Protein AF-A0A7Y8F8A6-F1 (afdb_monomer)

Secondary structure (DSSP, 8-state):
---------------S-THHHHHHHHHHHHHHHHHHSEEEHHHHHHHHHHHHSSHHHHHHHHHHHHTSTTEEEEE-SSSEEEEE---

Sequence (87 aa):
LGAQLQAAPVPAAATATPVKQTDGLLQNAQDLLRRAGQLSGLELLDQLEGLAGDAASGKRLLVRLRHSSNVKVASGADTPLYSWVGD

Structure (mmCIF, N/CA/C/O backbone):
data_AF-A0A7Y8F8A6-F1
#
_entry.id   AF-A0A7Y8F8A6-F1
#
loop_
_atom_site.group_PDB
_atom_site.id
_atom_site.type_symbol
_atom_site.label_atom_id
_atom_site.label_alt_id
_atom_site.label_comp_id
_atom_site.label_asym_id
_atom_site.label_entity_id
_atom_site.label_seq_id
_atom_site.pdbx_PDB_ins_code
_atom_site.Cartn_x
_atom_site.Cartn_y
_at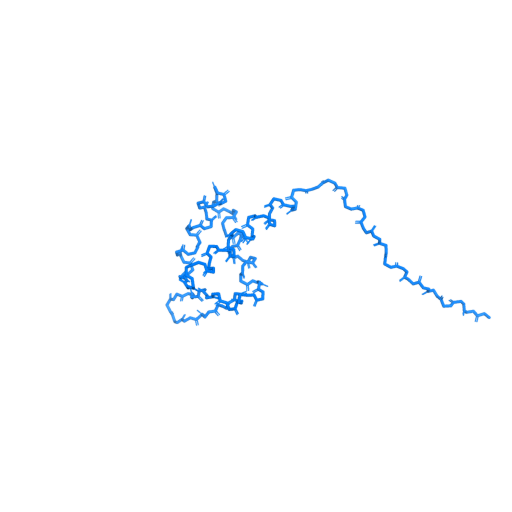om_site.Cartn_z
_atom_site.occupancy
_atom_site.B_iso_or_equiv
_atom_site.auth_seq_id
_atom_site.auth_comp_id
_atom_site.auth_asym_id
_atom_site.auth_atom_id
_atom_site.pdbx_PDB_model_num
ATOM 1 N N . LEU A 1 1 ? -33.579 -28.569 35.550 1.00 49.72 1 LEU A N 1
ATOM 2 C CA . LEU A 1 1 ? -32.243 -27.989 35.817 1.00 49.72 1 LEU A CA 1
ATOM 3 C C . LEU A 1 1 ? -31.500 -27.903 34.493 1.00 49.72 1 LEU A C 1
ATOM 5 O O . LEU A 1 1 ? -31.353 -28.937 33.859 1.00 49.72 1 LEU A O 1
ATOM 9 N N . GLY A 1 2 ? -31.093 -26.700 34.081 1.00 55.88 2 GLY A N 1
ATOM 10 C CA . GLY A 1 2 ? -30.225 -26.475 32.917 1.00 55.88 2 GLY A CA 1
ATOM 11 C C . GLY A 1 2 ? -30.788 -25.448 31.939 1.00 55.88 2 GLY A C 1
ATOM 12 O O . GLY A 1 2 ? -31.293 -25.820 30.893 1.00 55.88 2 GLY A O 1
ATOM 13 N N . ALA A 1 3 ? -30.741 -24.167 32.305 1.00 55.03 3 ALA A N 1
ATOM 14 C CA . ALA A 1 3 ? -31.071 -23.064 31.412 1.00 55.03 3 ALA A CA 1
ATOM 15 C C . ALA A 1 3 ? -29.976 -22.912 30.341 1.00 55.03 3 ALA A C 1
ATOM 17 O O . ALA A 1 3 ? -28.808 -22.710 30.673 1.00 55.03 3 ALA A O 1
ATOM 18 N N . GLN A 1 4 ? -30.353 -22.994 29.067 1.00 59.94 4 GLN A N 1
ATOM 19 C CA . GLN A 1 4 ? -29.504 -22.605 27.942 1.00 59.94 4 GLN A CA 1
ATOM 20 C C . GLN A 1 4 ? -29.198 -21.099 28.002 1.00 59.94 4 GLN A C 1
ATOM 22 O O . GLN A 1 4 ? -30.062 -20.261 27.747 1.00 59.94 4 GLN A O 1
ATOM 27 N N . LEU A 1 5 ? -27.952 -20.766 28.349 1.00 60.41 5 LEU A N 1
ATOM 28 C CA . LEU A 1 5 ? -27.407 -19.414 28.280 1.00 60.41 5 LEU A CA 1
ATOM 29 C C . LEU A 1 5 ? -27.289 -18.975 26.815 1.00 60.41 5 LEU A C 1
ATOM 31 O O . LEU A 1 5 ? -26.384 -19.387 26.091 1.00 60.41 5 LEU A O 1
ATOM 35 N N . GLN A 1 6 ? -28.203 -18.104 26.394 1.00 53.78 6 GLN A N 1
ATOM 36 C CA . GLN A 1 6 ? -28.044 -17.266 25.211 1.00 53.78 6 GLN A CA 1
ATOM 37 C C . GLN A 1 6 ? -26.925 -16.255 25.477 1.00 53.78 6 GLN A C 1
ATOM 39 O O . GLN A 1 6 ? -27.116 -15.261 26.175 1.00 53.78 6 GLN A O 1
ATOM 44 N N . ALA A 1 7 ? -25.741 -16.510 24.922 1.00 47.06 7 ALA A N 1
ATOM 45 C CA . ALA A 1 7 ? -24.690 -15.508 24.838 1.00 47.06 7 ALA A CA 1
ATOM 46 C C . ALA A 1 7 ? -25.065 -14.508 23.734 1.00 47.06 7 ALA A C 1
ATOM 48 O O . ALA A 1 7 ? -24.800 -14.725 22.552 1.00 47.06 7 ALA A O 1
ATOM 49 N N . ALA A 1 8 ? -25.741 -13.429 24.125 1.00 47.62 8 ALA A N 1
ATOM 50 C CA . ALA A 1 8 ? -25.907 -12.258 23.281 1.00 47.62 8 ALA A CA 1
ATOM 51 C C . ALA A 1 8 ? -24.517 -11.675 22.961 1.00 47.62 8 ALA A C 1
ATOM 53 O O . ALA A 1 8 ? -23.720 -11.488 23.887 1.00 47.62 8 ALA A O 1
ATOM 54 N N . PRO A 1 9 ? -24.193 -11.370 21.693 1.00 46.88 9 PRO A N 1
A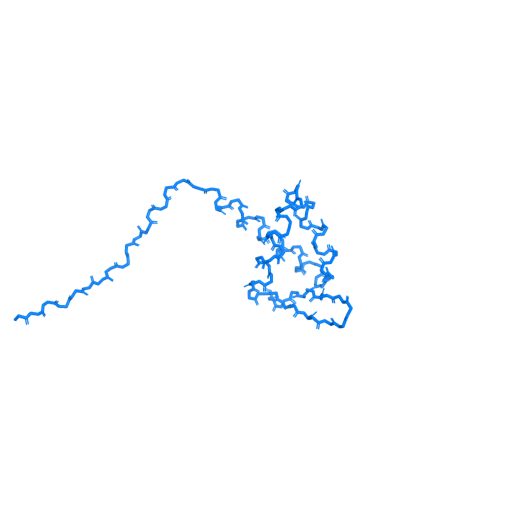TOM 55 C CA . PRO A 1 9 ? -22.995 -10.610 21.390 1.00 46.88 9 PRO A CA 1
ATOM 56 C C . PRO A 1 9 ? -23.175 -9.210 21.978 1.00 46.88 9 PRO A C 1
ATOM 58 O O . PRO A 1 9 ? -23.991 -8.413 21.517 1.00 46.88 9 PRO A O 1
ATOM 61 N N . VAL A 1 10 ? -22.435 -8.943 23.049 1.00 47.22 10 VAL A N 1
ATOM 62 C CA . VAL A 1 10 ? -22.283 -7.609 23.620 1.00 47.22 10 VAL A CA 1
ATOM 63 C C . VAL A 1 10 ? -21.827 -6.655 22.509 1.00 47.22 10 VAL A C 1
ATOM 65 O O . VAL A 1 10 ? -20.799 -6.913 21.877 1.00 47.22 10 VAL A O 1
ATOM 68 N N . PRO A 1 11 ? -22.549 -5.555 22.229 1.00 46.72 11 PRO A N 1
ATOM 69 C CA . PRO A 1 11 ? -21.998 -4.503 21.401 1.00 46.72 11 PRO A CA 1
ATOM 70 C C . PRO A 1 11 ? -20.859 -3.893 22.209 1.00 46.72 11 PRO A C 1
ATOM 72 O O . PRO A 1 11 ? -21.086 -3.218 23.214 1.00 46.72 11 PRO A O 1
ATOM 75 N N . ALA A 1 12 ? -19.626 -4.200 21.812 1.00 50.88 12 ALA A N 1
ATOM 76 C CA . ALA A 1 12 ? -18.445 -3.569 22.363 1.00 50.88 12 ALA A CA 1
ATOM 77 C C . ALA A 1 12 ? -18.556 -2.064 22.096 1.00 50.88 12 ALA A C 1
ATOM 79 O O . ALA A 1 12 ? -18.303 -1.581 20.992 1.00 50.88 12 ALA A O 1
ATOM 80 N N . ALA A 1 13 ? -18.986 -1.330 23.119 1.00 52.16 13 ALA A N 1
ATOM 81 C CA . ALA A 1 13 ? -18.902 0.112 23.179 1.00 52.16 13 ALA A CA 1
ATOM 82 C C . ALA A 1 13 ? -17.415 0.485 23.172 1.00 52.16 13 ALA A C 1
ATOM 84 O O . ALA A 1 13 ? -16.751 0.493 24.206 1.00 52.16 13 ALA A O 1
ATOM 85 N N . ALA A 1 14 ? -16.873 0.739 21.982 1.00 49.62 14 ALA A N 1
ATOM 86 C CA . ALA A 1 14 ? -15.522 1.244 21.824 1.00 49.62 14 ALA A CA 1
ATOM 87 C C . ALA A 1 14 ? -15.527 2.754 22.088 1.00 49.62 14 ALA A C 1
ATOM 89 O O . ALA A 1 14 ? -15.882 3.576 21.243 1.00 49.62 14 ALA A O 1
ATOM 90 N N . THR A 1 15 ? -15.136 3.099 23.307 1.00 43.81 15 THR A N 1
ATOM 91 C CA . THR A 1 15 ? -14.650 4.413 23.716 1.00 43.81 15 THR A CA 1
ATOM 92 C C . THR A 1 15 ? -13.623 4.957 22.708 1.00 43.81 15 THR A C 1
ATOM 94 O O . THR A 1 15 ? -12.645 4.279 22.402 1.00 43.81 15 THR A O 1
ATOM 97 N N . ALA A 1 16 ? -13.885 6.163 22.188 1.00 59.41 16 ALA A N 1
ATOM 98 C CA . ALA A 1 16 ? -13.008 7.093 21.457 1.00 59.41 16 ALA A CA 1
ATOM 99 C C . ALA A 1 16 ? -11.621 6.575 21.001 1.00 59.41 16 ALA A C 1
ATOM 101 O O . ALA A 1 16 ? -10.692 6.543 21.800 1.00 59.41 16 ALA A O 1
ATOM 102 N N . THR A 1 17 ? -11.427 6.254 19.712 1.00 41.16 17 THR A N 1
ATOM 103 C CA . THR A 1 17 ? -10.090 5.912 19.170 1.00 41.16 17 THR A CA 1
ATOM 104 C C . THR A 1 17 ? -9.933 6.251 17.670 1.00 41.16 17 THR A C 1
ATOM 106 O O . THR A 1 17 ? -10.899 6.145 16.913 1.00 41.16 17 THR A O 1
ATOM 109 N N . PRO A 1 18 ? -8.725 6.628 17.192 1.00 51.69 18 PRO A N 1
ATOM 110 C CA . PRO A 1 18 ? -8.440 7.076 15.814 1.00 51.69 18 PRO A CA 1
ATOM 111 C C . PRO A 1 18 ? -8.514 5.972 14.737 1.00 51.69 18 PRO A C 1
ATOM 113 O O . PRO A 1 18 ? -8.012 6.142 13.626 1.00 51.69 18 PRO A O 1
ATOM 116 N N . VAL A 1 19 ? -9.188 4.856 15.025 1.00 52.84 19 VAL A N 1
ATOM 117 C CA . VAL A 1 19 ? -9.393 3.712 14.118 1.00 52.84 19 VAL A CA 1
ATOM 118 C C . VAL A 1 19 ? -9.966 4.170 12.773 1.00 52.84 19 VAL A C 1
ATOM 120 O O . VAL A 1 19 ? -9.462 3.797 11.717 1.00 52.84 19 VAL A O 1
ATOM 123 N N . LYS A 1 20 ? -10.919 5.110 12.802 1.00 58.19 20 LYS A N 1
ATOM 124 C CA . LYS A 1 20 ? -11.564 5.642 11.594 1.00 58.19 20 LYS A CA 1
ATOM 125 C C . LYS A 1 20 ? -10.598 6.373 10.650 1.00 58.19 20 LYS A C 1
ATOM 127 O O . LYS A 1 20 ? -10.798 6.340 9.440 1.00 58.19 20 LYS A O 1
ATOM 132 N N . GLN A 1 21 ? -9.542 7.002 11.176 1.00 64.00 21 GLN A N 1
ATOM 133 C CA . GLN A 1 21 ? -8.524 7.656 10.348 1.00 64.00 21 GLN A CA 1
ATOM 134 C C . GLN A 1 21 ? -7.653 6.614 9.644 1.00 64.00 21 GLN A C 1
ATOM 136 O O . GLN A 1 21 ? -7.364 6.745 8.457 1.00 64.00 21 GLN A O 1
ATOM 141 N N . THR A 1 22 ? -7.274 5.547 10.351 1.00 69.19 22 THR A N 1
ATOM 142 C CA . THR A 1 22 ? -6.476 4.463 9.768 1.00 69.19 22 THR A CA 1
ATOM 143 C C . THR A 1 22 ? -7.270 3.678 8.721 1.00 69.19 22 THR A C 1
ATOM 145 O O . THR A 1 22 ? -6.694 3.230 7.731 1.00 69.19 22 THR A O 1
ATOM 148 N N . ASP A 1 23 ? -8.583 3.521 8.902 1.00 76.81 23 ASP A N 1
ATOM 149 C CA . ASP A 1 23 ? -9.458 2.930 7.883 1.00 76.81 23 ASP A CA 1
AT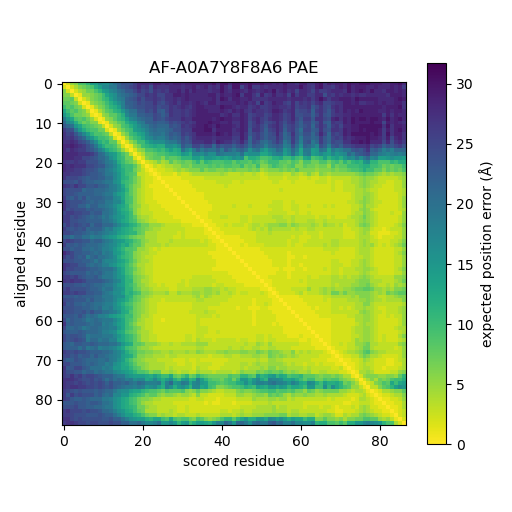OM 150 C C . ASP A 1 23 ? -9.650 3.849 6.672 1.00 76.81 23 ASP A C 1
ATOM 152 O O . ASP A 1 23 ? -9.597 3.369 5.543 1.00 76.81 23 ASP A O 1
ATOM 156 N N . GLY A 1 24 ? -9.758 5.168 6.871 1.00 86.94 24 GLY A N 1
ATOM 157 C CA . GLY A 1 24 ? -9.775 6.136 5.769 1.00 86.94 24 GLY A CA 1
ATOM 158 C C . GLY A 1 24 ? -8.497 6.097 4.921 1.00 86.94 24 GLY A C 1
ATOM 159 O O . GLY A 1 24 ? -8.572 6.060 3.693 1.00 86.94 24 GLY A O 1
ATOM 160 N N . LEU A 1 25 ? -7.326 6.027 5.567 1.00 89.62 25 LEU A N 1
ATOM 161 C CA . LEU A 1 25 ? -6.039 5.881 4.876 1.00 89.62 25 LEU A CA 1
ATOM 162 C C . LEU A 1 25 ? -5.942 4.546 4.128 1.00 89.62 25 LEU A C 1
ATOM 164 O O . LEU A 1 25 ? -5.487 4.523 2.989 1.00 89.62 25 LEU A O 1
ATOM 168 N N . LEU A 1 26 ? -6.408 3.444 4.728 1.00 90.12 26 LEU A N 1
ATOM 169 C CA . LEU A 1 26 ? -6.431 2.140 4.059 1.00 90.12 26 LEU A CA 1
ATOM 170 C C . LEU A 1 26 ? -7.383 2.133 2.859 1.00 90.12 26 LEU A C 1
ATOM 172 O O . LEU A 1 26 ? -7.078 1.527 1.836 1.00 90.12 26 LEU A O 1
ATOM 176 N N . GLN A 1 27 ? -8.531 2.799 2.955 1.00 90.81 27 GLN A N 1
ATOM 177 C CA . GLN A 1 27 ? -9.466 2.888 1.840 1.00 90.81 27 GLN A CA 1
ATOM 178 C C . GLN A 1 27 ? -8.880 3.691 0.673 1.00 90.81 27 GLN A C 1
ATOM 180 O O . GLN A 1 27 ? -9.026 3.287 -0.477 1.00 90.81 27 GLN A O 1
ATOM 185 N N . ASN A 1 28 ? -8.168 4.780 0.971 1.00 92.69 28 ASN A N 1
ATOM 186 C CA . ASN A 1 28 ? -7.490 5.607 -0.028 1.00 92.69 28 ASN A CA 1
ATOM 187 C C . ASN A 1 28 ? -6.300 4.861 -0.668 1.00 92.69 28 ASN A C 1
ATOM 189 O O . ASN A 1 28 ? -6.157 4.837 -1.883 1.00 92.69 28 ASN A O 1
ATOM 193 N N . ALA A 1 29 ? -5.528 4.129 0.137 1.00 93.12 29 ALA A N 1
ATOM 194 C CA . ALA A 1 29 ? -4.473 3.227 -0.318 1.00 93.12 29 ALA A CA 1
ATOM 195 C C . ALA A 1 29 ? -4.983 2.130 -1.280 1.00 93.12 29 ALA A C 1
ATOM 197 O O . ALA A 1 29 ? -4.352 1.838 -2.295 1.00 93.12 29 ALA A O 1
ATOM 198 N N . GLN A 1 30 ? -6.142 1.536 -0.977 1.00 92.62 30 GLN A N 1
ATOM 199 C CA . GLN A 1 30 ? -6.818 0.584 -1.862 1.00 92.62 30 GLN A CA 1
ATOM 200 C C . GLN A 1 30 ? -7.302 1.247 -3.159 1.00 92.62 30 GLN A C 1
ATOM 202 O O . GLN A 1 30 ? -7.109 0.681 -4.230 1.00 92.62 30 GLN A O 1
ATOM 207 N N . ASP A 1 31 ? -7.886 2.448 -3.081 1.00 93.06 31 ASP A N 1
A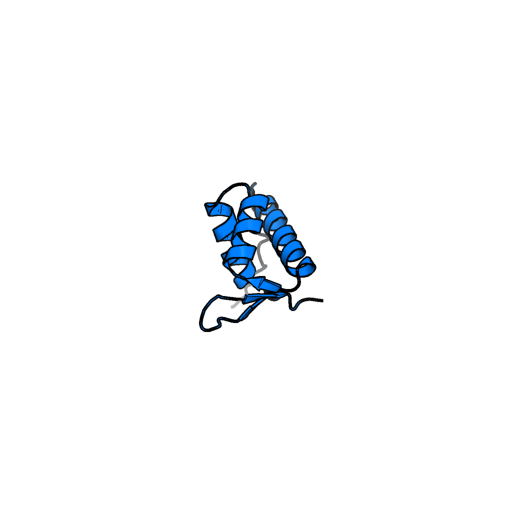TOM 208 C CA . ASP A 1 31 ? -8.332 3.199 -4.261 1.00 93.06 31 ASP A CA 1
ATOM 209 C C . ASP A 1 31 ? -7.160 3.569 -5.179 1.00 93.06 31 ASP A C 1
ATOM 211 O O . ASP A 1 31 ? -7.265 3.445 -6.397 1.00 93.06 31 ASP A O 1
ATOM 215 N N . LEU A 1 32 ? -6.023 3.950 -4.598 1.00 93.25 32 LEU A N 1
ATOM 216 C CA . LEU A 1 32 ? -4.782 4.220 -5.316 1.00 93.25 32 LEU A CA 1
ATOM 217 C C . LEU A 1 32 ? -4.288 2.976 -6.060 1.00 93.25 32 LEU A C 1
ATOM 219 O O . LEU A 1 32 ? -4.057 3.043 -7.268 1.00 93.25 32 LEU A O 1
ATOM 223 N N . LEU A 1 33 ? -4.189 1.828 -5.378 1.00 93.19 33 LEU A N 1
ATOM 224 C CA . LEU A 1 33 ? -3.775 0.577 -6.019 1.00 93.19 33 LEU A CA 1
ATOM 225 C C . LEU A 1 33 ? -4.763 0.150 -7.113 1.00 93.19 33 LEU A C 1
ATOM 227 O O . LEU A 1 33 ? -4.340 -0.301 -8.174 1.00 93.19 33 LEU A O 1
ATOM 231 N N . ARG A 1 34 ? -6.067 0.337 -6.888 1.00 92.50 34 ARG A N 1
ATOM 232 C CA . ARG A 1 34 ? -7.113 0.077 -7.883 1.00 92.50 34 ARG A CA 1
ATOM 233 C C . ARG A 1 34 ? -6.956 0.950 -9.126 1.00 92.50 34 ARG A C 1
ATOM 235 O O . ARG A 1 34 ? -7.034 0.434 -10.233 1.00 92.50 34 ARG A O 1
ATOM 242 N N . ARG A 1 35 ? -6.705 2.253 -8.959 1.00 92.38 35 ARG A N 1
ATOM 243 C CA . ARG A 1 35 ? -6.470 3.192 -10.072 1.00 92.38 35 ARG A CA 1
ATOM 244 C C . ARG A 1 35 ? -5.203 2.861 -10.851 1.00 92.38 35 ARG A C 1
ATOM 246 O O . ARG A 1 35 ? -5.201 2.978 -12.070 1.00 92.38 35 ARG A O 1
ATOM 253 N N . ALA A 1 36 ? -4.142 2.462 -10.153 1.00 92.31 36 ALA A N 1
ATOM 254 C CA . ALA A 1 36 ? -2.894 2.040 -10.778 1.00 92.31 36 ALA A CA 1
ATOM 255 C C . ALA A 1 36 ? -3.002 0.653 -11.443 1.00 92.31 36 ALA A C 1
ATOM 257 O O . ALA A 1 36 ? -2.231 0.337 -12.346 1.00 92.31 36 ALA A O 1
ATOM 258 N N . GLY A 1 37 ? -3.940 -0.188 -10.994 1.00 91.00 37 GLY A N 1
ATOM 259 C CA . GLY A 1 37 ? -4.123 -1.576 -11.420 1.00 91.00 37 GLY A CA 1
ATOM 260 C C . GLY A 1 37 ? -3.071 -2.515 -10.825 1.00 91.00 37 GLY A C 1
ATOM 261 O O . GLY A 1 37 ? -3.407 -3.481 -10.134 1.00 91.00 37 GLY A O 1
ATOM 262 N N . GLN A 1 38 ? -1.790 -2.213 -11.051 1.00 91.31 38 GLN A N 1
ATOM 263 C CA . GLN A 1 38 ? -0.660 -2.933 -10.468 1.00 91.31 38 GLN A CA 1
ATOM 264 C C . GLN A 1 38 ? 0.497 -1.999 -10.107 1.00 91.31 38 GLN A C 1
ATOM 266 O O . GLN A 1 38 ? 0.811 -1.071 -10.846 1.00 91.31 38 GLN A O 1
ATOM 271 N N . LEU A 1 39 ? 1.174 -2.290 -8.999 1.00 93.31 39 LEU A N 1
ATOM 272 C CA . LEU A 1 39 ? 2.353 -1.563 -8.533 1.00 93.31 39 LEU A CA 1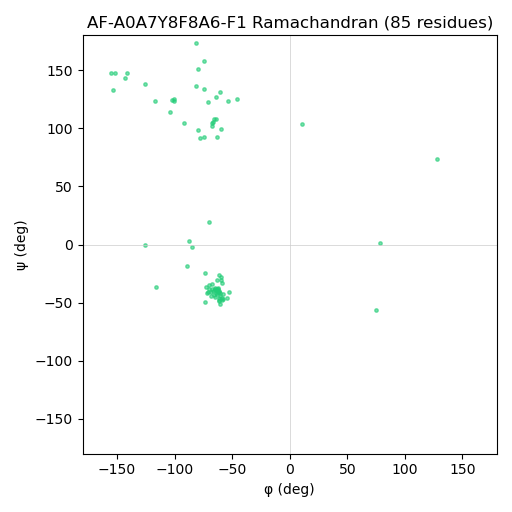
ATOM 273 C C . LEU A 1 39 ? 3.379 -2.532 -7.944 1.00 93.31 39 LEU A C 1
ATOM 275 O O . LEU A 1 39 ? 3.026 -3.557 -7.358 1.00 93.31 39 LEU A O 1
ATOM 279 N N . SER A 1 40 ? 4.665 -2.216 -8.080 1.00 92.38 40 SER A N 1
ATOM 280 C CA . SER A 1 40 ? 5.717 -2.947 -7.368 1.00 92.38 40 SER A CA 1
ATOM 281 C C . SER A 1 40 ? 5.719 -2.550 -5.887 1.00 92.38 40 SER A C 1
ATOM 283 O O . SER A 1 40 ? 5.224 -1.491 -5.513 1.00 92.38 40 SER A O 1
ATOM 285 N N . GLY A 1 41 ? 6.272 -3.392 -5.014 1.00 89.62 41 GLY A N 1
ATOM 286 C CA . GLY A 1 41 ? 6.283 -3.117 -3.575 1.00 89.62 41 GLY A CA 1
ATOM 287 C C . GLY A 1 41 ? 6.994 -1.820 -3.184 1.0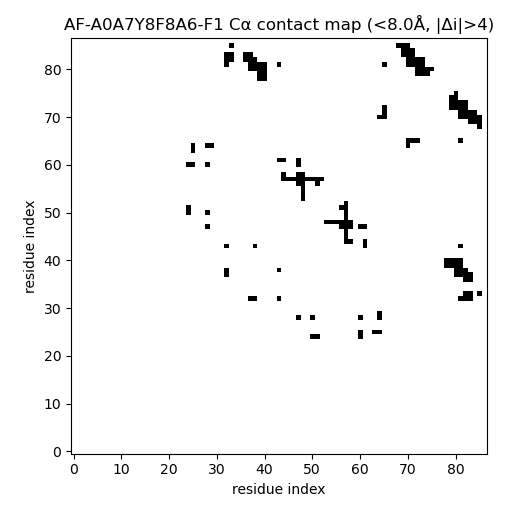0 89.62 41 GLY A C 1
ATOM 288 O O . GLY A 1 41 ? 6.592 -1.206 -2.202 1.00 89.62 41 GLY A O 1
ATOM 289 N N . LEU A 1 42 ? 8.006 -1.398 -3.949 1.00 90.94 42 LEU A N 1
ATOM 290 C CA . LEU A 1 42 ? 8.701 -0.125 -3.734 1.00 90.94 42 LEU A CA 1
ATOM 291 C C . LEU A 1 42 ? 7.831 1.063 -4.169 1.00 90.94 42 LEU A C 1
ATOM 293 O O . LEU A 1 42 ? 7.615 1.966 -3.370 1.00 90.94 42 LEU A O 1
ATOM 297 N N . GLU A 1 43 ? 7.258 1.008 -5.375 1.00 93.19 43 GLU A N 1
ATOM 298 C CA . GLU A 1 43 ? 6.373 2.056 -5.915 1.00 93.19 43 GLU A CA 1
ATOM 299 C C . GLU A 1 43 ? 5.094 2.223 -5.084 1.00 93.19 43 GLU A C 1
ATOM 301 O O . GLU A 1 43 ? 4.590 3.329 -4.892 1.00 93.19 43 GLU A O 1
ATOM 306 N N . LEU A 1 44 ? 4.541 1.109 -4.594 1.00 93.50 44 LEU A N 1
ATOM 307 C CA . LEU A 1 44 ? 3.381 1.133 -3.715 1.00 93.50 44 LEU A CA 1
ATOM 308 C C . LEU A 1 44 ? 3.756 1.737 -2.364 1.00 93.50 44 LEU A C 1
ATOM 310 O O . LEU A 1 44 ? 3.007 2.557 -1.848 1.00 93.50 44 LEU A O 1
ATOM 314 N N . LEU A 1 45 ? 4.897 1.353 -1.786 1.00 93.31 45 LEU A N 1
ATOM 315 C CA . LEU A 1 45 ? 5.318 1.884 -0.496 1.00 93.31 45 LEU A CA 1
ATOM 316 C C . LEU A 1 45 ? 5.535 3.404 -0.558 1.00 93.31 45 LEU A C 1
ATOM 318 O O . LEU A 1 45 ? 4.951 4.092 0.271 1.00 93.31 45 LEU A O 1
ATOM 322 N N . ASP A 1 46 ? 6.250 3.915 -1.562 1.00 94.62 46 ASP A N 1
ATOM 323 C CA . ASP A 1 46 ? 6.492 5.356 -1.748 1.00 94.62 46 ASP A CA 1
ATOM 324 C C . ASP A 1 46 ? 5.179 6.164 -1.784 1.00 94.62 46 ASP A C 1
ATOM 326 O O . ASP A 1 46 ? 4.987 7.127 -1.037 1.00 94.62 46 ASP A O 1
ATOM 330 N N . GLN A 1 47 ? 4.193 5.684 -2.547 1.00 94.38 47 GLN A N 1
ATOM 331 C CA . GLN A 1 47 ? 2.869 6.305 -2.614 1.00 94.38 47 GLN A CA 1
ATOM 332 C C . GLN A 1 47 ? 2.107 6.256 -1.281 1.00 94.38 47 GLN A C 1
ATOM 334 O O . GLN A 1 47 ? 1.415 7.211 -0.921 1.00 94.38 47 GLN A O 1
ATOM 339 N N . LEU A 1 48 ? 2.229 5.162 -0.523 1.00 94.81 48 LEU A N 1
ATOM 340 C CA . LEU A 1 48 ? 1.620 5.044 0.804 1.00 94.81 48 LEU A CA 1
ATOM 341 C C . LEU A 1 48 ? 2.298 5.950 1.832 1.00 94.81 48 LEU A C 1
ATOM 343 O O . LEU A 1 48 ? 1.618 6.467 2.717 1.00 94.81 48 LEU A O 1
ATOM 347 N N . GLU A 1 49 ? 3.611 6.145 1.730 1.00 94.62 49 GLU A N 1
ATOM 348 C CA . GLU A 1 49 ? 4.365 7.088 2.558 1.00 94.62 49 GLU A CA 1
ATOM 349 C C . GLU A 1 49 ? 3.927 8.526 2.270 1.00 94.62 49 GLU A C 1
ATOM 351 O O . GLU A 1 49 ? 3.621 9.256 3.211 1.00 94.62 49 GLU A O 1
ATOM 356 N N . GLY A 1 50 ? 3.781 8.906 0.996 1.00 93.19 50 GLY A N 1
ATOM 357 C CA . GLY A 1 50 ? 3.249 10.216 0.604 1.00 93.19 50 GLY A CA 1
ATOM 358 C C . GLY A 1 50 ? 1.807 10.448 1.071 1.00 93.19 50 GLY A C 1
ATOM 359 O O . GLY A 1 50 ? 1.462 11.540 1.520 1.00 93.19 50 GLY A O 1
ATOM 360 N N . LEU A 1 51 ? 0.971 9.406 1.033 1.00 91.19 51 LEU A N 1
ATOM 361 C CA . LEU A 1 51 ? -0.422 9.461 1.483 1.00 91.19 51 LEU A CA 1
ATOM 362 C C . LEU A 1 51 ? -0.550 9.537 3.011 1.00 91.19 51 LEU A C 1
ATOM 364 O O . LEU A 1 51 ? -1.446 10.206 3.527 1.00 91.19 51 LEU A O 1
ATOM 368 N N . ALA A 1 52 ? 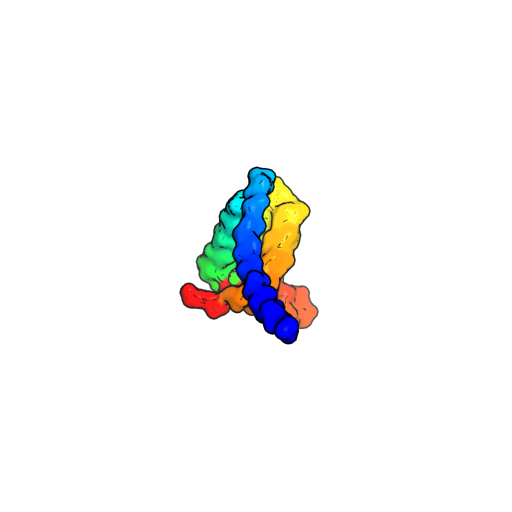0.321 8.842 3.743 1.00 90.50 52 ALA A N 1
ATOM 369 C CA . ALA A 1 52 ? 0.304 8.812 5.202 1.00 90.50 52 ALA A CA 1
ATOM 370 C C . ALA A 1 52 ? 1.145 9.922 5.857 1.00 90.50 52 ALA A C 1
ATOM 372 O O . ALA A 1 52 ? 0.958 10.200 7.042 1.00 90.50 52 ALA A O 1
ATOM 373 N N . GLY A 1 53 ? 2.066 10.530 5.107 1.00 90.44 53 GLY A N 1
ATOM 374 C CA . GLY A 1 53 ? 2.997 11.565 5.558 1.00 90.44 53 GLY A CA 1
ATOM 375 C C . GLY A 1 53 ? 4.209 11.053 6.343 1.00 90.44 53 GLY A C 1
ATOM 376 O O . GLY A 1 53 ? 5.005 11.868 6.801 1.00 90.44 53 GLY A O 1
ATOM 377 N N . ASP A 1 54 ? 4.353 9.736 6.531 1.00 91.50 54 ASP A N 1
ATOM 378 C CA . ASP A 1 54 ? 5.469 9.134 7.268 1.00 91.50 54 ASP A CA 1
ATOM 379 C C . ASP A 1 54 ? 5.744 7.681 6.843 1.00 91.50 54 ASP A C 1
ATOM 381 O O . ASP A 1 54 ? 4.824 6.903 6.550 1.00 91.50 54 ASP A O 1
ATOM 385 N N . ALA A 1 55 ? 7.020 7.296 6.911 1.00 90.38 55 ALA A N 1
ATOM 386 C CA . ALA A 1 55 ? 7.516 5.979 6.533 1.00 90.38 55 ALA A CA 1
ATOM 387 C C . ALA A 1 55 ? 6.927 4.819 7.346 1.00 90.38 55 ALA A C 1
ATOM 389 O O . ALA A 1 55 ? 6.600 3.753 6.811 1.00 90.38 55 ALA A O 1
ATOM 390 N N . ALA A 1 56 ? 6.776 4.992 8.660 1.00 91.19 56 ALA A N 1
ATOM 391 C CA . ALA A 1 56 ? 6.228 3.959 9.529 1.00 91.19 56 ALA A CA 1
ATOM 392 C C . ALA A 1 56 ? 4.746 3.705 9.220 1.00 91.19 56 ALA A C 1
ATOM 394 O O . ALA A 1 56 ? 4.292 2.554 9.225 1.00 91.19 56 ALA A O 1
ATOM 395 N N . SER A 1 57 ? 4.000 4.766 8.918 1.00 89.94 57 SER A N 1
ATOM 396 C CA . SER A 1 57 ? 2.586 4.680 8.553 1.00 89.94 57 SER A CA 1
ATOM 397 C C . SER A 1 57 ? 2.390 4.055 7.169 1.00 89.94 57 SER A C 1
ATOM 399 O O . SER A 1 57 ? 1.541 3.171 7.029 1.00 89.94 57 SER A O 1
ATOM 401 N N . GLY A 1 58 ? 3.228 4.411 6.187 1.00 92.75 58 GLY A N 1
ATOM 402 C CA . GLY A 1 58 ? 3.225 3.796 4.855 1.00 92.75 58 GLY A CA 1
ATOM 403 C C . GLY A 1 58 ? 3.468 2.284 4.907 1.00 92.75 58 GLY A C 1
ATOM 404 O O . GLY A 1 58 ? 2.679 1.498 4.378 1.00 92.75 58 GLY A O 1
ATOM 405 N N . LYS A 1 59 ? 4.480 1.838 5.664 1.00 93.75 59 LYS A N 1
ATOM 406 C CA . LYS A 1 59 ? 4.762 0.401 5.866 1.00 93.75 59 LYS A CA 1
ATOM 407 C C . LYS A 1 59 ? 3.598 -0.342 6.523 1.00 93.75 59 LYS A C 1
ATOM 409 O O . LYS A 1 59 ? 3.263 -1.453 6.112 1.00 93.75 59 LYS A O 1
ATOM 414 N N . ARG A 1 60 ? 2.954 0.254 7.535 1.00 92.12 60 ARG A N 1
ATOM 415 C CA . ARG A 1 60 ? 1.766 -0.335 8.182 1.00 92.12 60 ARG A CA 1
ATOM 416 C C . ARG A 1 60 ? 0.602 -0.476 7.201 1.00 92.12 60 ARG A C 1
ATOM 418 O O . ARG A 1 60 ? -0.063 -1.512 7.212 1.00 92.12 60 ARG A O 1
ATOM 425 N N . LEU A 1 61 ? 0.374 0.523 6.347 1.00 93.19 61 LEU A N 1
ATOM 426 C CA . LEU A 1 61 ? -0.636 0.450 5.289 1.00 93.19 61 LEU A CA 1
ATOM 427 C C . LEU A 1 61 ? -0.315 -0.650 4.279 1.00 93.19 61 LEU A C 1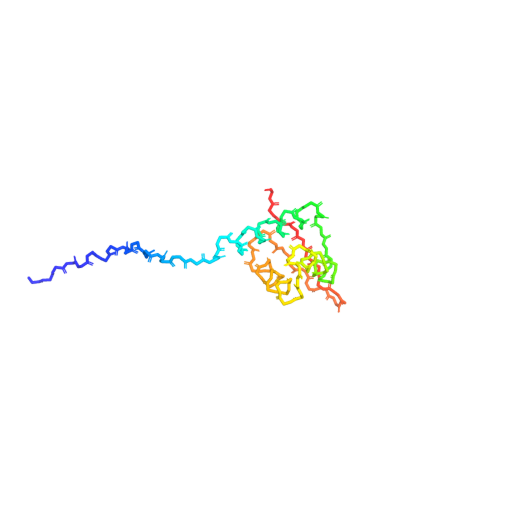
ATOM 429 O O . LEU A 1 61 ? -1.214 -1.417 3.953 1.00 93.19 61 LEU A O 1
ATOM 433 N N . LEU A 1 62 ? 0.945 -0.791 3.860 1.00 92.56 62 LEU A N 1
ATOM 434 C CA . LEU A 1 62 ? 1.374 -1.831 2.920 1.00 92.56 62 LEU A CA 1
ATOM 435 C C . LEU A 1 62 ? 1.070 -3.234 3.459 1.00 92.56 62 LEU A C 1
ATOM 437 O O . LEU A 1 62 ? 0.507 -4.078 2.760 1.00 92.56 62 LEU A O 1
ATOM 441 N N . VAL A 1 63 ? 1.395 -3.472 4.733 1.00 92.62 63 VAL A N 1
ATOM 442 C CA . VAL A 1 63 ? 1.092 -4.743 5.398 1.00 92.62 63 VAL A CA 1
ATOM 443 C C . VAL A 1 63 ? -0.419 -4.976 5.426 1.00 92.62 63 VAL A C 1
ATOM 445 O O . VAL A 1 63 ? -0.866 -6.044 5.016 1.00 92.62 63 VAL A O 1
ATOM 448 N N . ARG A 1 64 ? -1.225 -3.988 5.841 1.00 91.94 64 ARG A N 1
ATOM 449 C CA . ARG A 1 64 ? -2.697 -4.112 5.855 1.00 91.94 64 ARG A CA 1
ATOM 450 C C . ARG A 1 64 ? -3.283 -4.351 4.457 1.00 91.94 64 ARG A C 1
ATOM 452 O O . ARG A 1 64 ? -4.168 -5.192 4.319 1.00 91.94 64 ARG A O 1
ATOM 459 N N . LEU A 1 65 ? -2.765 -3.677 3.430 1.00 91.69 65 LEU A N 1
ATOM 460 C CA . LEU A 1 65 ? -3.139 -3.874 2.025 1.00 91.69 65 LEU A CA 1
ATOM 461 C C . LEU A 1 65 ? -2.903 -5.319 1.589 1.00 91.69 65 LEU A C 1
ATOM 463 O O . LEU A 1 65 ? -3.806 -5.933 1.041 1.00 91.69 65 LEU A O 1
ATOM 467 N N . ARG A 1 66 ? -1.742 -5.904 1.906 1.00 90.44 66 ARG A N 1
ATOM 468 C CA . ARG A 1 66 ? -1.446 -7.316 1.601 1.00 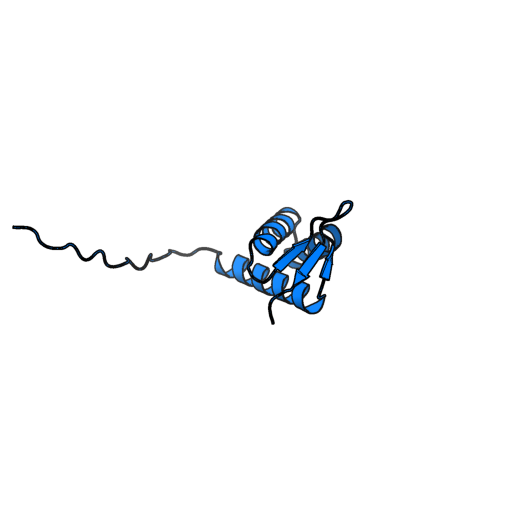90.44 66 ARG A CA 1
ATOM 469 C C . ARG A 1 66 ? -2.445 -8.290 2.232 1.00 90.44 66 ARG A C 1
ATOM 471 O O . ARG A 1 66 ? -2.690 -9.355 1.681 1.00 90.44 66 ARG A O 1
ATOM 478 N N . HIS A 1 67 ? -2.975 -7.955 3.405 1.00 89.81 67 HIS A N 1
ATOM 479 C CA . HIS A 1 67 ? -3.982 -8.767 4.090 1.00 89.81 67 HIS A CA 1
ATOM 480 C C . HIS A 1 67 ? -5.416 -8.474 3.616 1.00 89.81 67 HIS A C 1
ATOM 482 O O . HIS A 1 67 ? -6.351 -9.120 4.085 1.00 89.81 67 HIS A O 1
ATOM 488 N N . SER A 1 68 ? -5.604 -7.516 2.704 1.00 89.06 68 SER A N 1
ATOM 489 C CA . SER A 1 68 ? -6.913 -7.173 2.153 1.00 89.06 68 SER A CA 1
ATOM 490 C C . SER A 1 68 ? -7.298 -8.146 1.042 1.00 89.06 68 SER A C 1
ATOM 492 O O . SER A 1 68 ? -6.497 -8.461 0.167 1.00 89.06 68 SER A O 1
ATOM 494 N N . SER A 1 69 ? -8.552 -8.592 1.046 1.00 86.75 69 SER A N 1
ATOM 495 C CA . SER A 1 69 ? -9.076 -9.599 0.110 1.00 86.75 69 SER A CA 1
ATOM 496 C C . SER A 1 69 ? -9.020 -9.165 -1.359 1.00 86.75 69 SER A C 1
ATOM 498 O O . SER A 1 69 ? -8.935 -10.006 -2.248 1.00 86.75 69 SER A O 1
ATOM 500 N N . ASN A 1 70 ? -9.040 -7.854 -1.605 1.00 89.88 70 ASN A N 1
ATOM 501 C CA . ASN A 1 70 ? -9.035 -7.254 -2.939 1.00 89.88 70 ASN A CA 1
ATOM 502 C C . ASN A 1 70 ? -7.625 -7.035 -3.503 1.00 89.88 70 ASN A C 1
ATOM 504 O O . ASN A 1 70 ? -7.476 -6.465 -4.582 1.00 89.88 70 ASN A O 1
ATOM 508 N N . VAL A 1 71 ? -6.583 -7.454 -2.781 1.00 91.75 71 VAL A N 1
ATOM 509 C CA . VAL A 1 71 ? -5.190 -7.272 -3.183 1.00 91.75 71 VAL A CA 1
ATOM 510 C C . VAL A 1 71 ? -4.545 -8.627 -3.378 1.00 91.75 71 VAL A C 1
ATOM 512 O O . VAL A 1 71 ? -4.475 -9.451 -2.469 1.00 91.75 71 VAL A O 1
ATOM 515 N N . LYS A 1 72 ? -4.012 -8.843 -4.574 1.00 91.69 72 LYS A N 1
ATOM 516 C CA . LYS A 1 72 ? -3.202 -10.007 -4.892 1.00 91.69 72 LYS A CA 1
ATOM 517 C C . LYS A 1 72 ? -1.741 -9.603 -4.899 1.00 91.69 72 LYS A C 1
ATOM 519 O O . LYS A 1 72 ? -1.346 -8.701 -5.630 1.00 91.69 72 LYS A O 1
ATOM 524 N N . VAL A 1 73 ? -0.938 -10.298 -4.102 1.00 91.31 73 VAL A N 1
ATOM 525 C CA . VAL A 1 73 ? 0.515 -10.121 -4.103 1.00 91.31 73 VAL A CA 1
ATOM 526 C C . VAL A 1 73 ? 1.151 -11.287 -4.838 1.00 91.31 73 VAL A C 1
ATOM 528 O O . VAL A 1 73 ? 1.075 -12.431 -4.396 1.00 91.31 73 VAL A O 1
ATOM 531 N N . ALA A 1 74 ? 1.765 -10.990 -5.975 1.00 88.56 74 ALA A N 1
ATOM 532 C CA . ALA A 1 74 ? 2.612 -11.909 -6.707 1.00 88.56 74 ALA A CA 1
ATOM 533 C C . ALA A 1 74 ? 4.058 -11.713 -6.241 1.00 88.56 74 ALA A C 1
ATOM 535 O O . ALA A 1 74 ? 4.723 -10.739 -6.595 1.00 88.56 74 ALA A O 1
ATOM 536 N N . SER A 1 75 ? 4.558 -12.639 -5.428 1.00 79.81 75 SER A N 1
ATOM 537 C CA . SER A 1 75 ? 5.981 -12.705 -5.098 1.00 79.81 75 SER A CA 1
ATOM 538 C C . SER A 1 75 ? 6.734 -13.340 -6.272 1.00 79.81 75 SER A C 1
ATOM 540 O O . SER A 1 75 ? 6.806 -14.562 -6.373 1.00 79.81 75 SER A O 1
ATOM 542 N N . GLY A 1 76 ? 7.227 -12.510 -7.196 1.00 65.19 76 GLY A N 1
ATOM 543 C CA . GLY A 1 76 ? 8.179 -12.920 -8.234 1.00 65.19 76 GLY A CA 1
ATOM 544 C C . GLY A 1 76 ? 9.617 -12.959 -7.706 1.00 65.19 76 GLY A C 1
ATOM 545 O O . GLY A 1 76 ? 9.874 -12.529 -6.584 1.00 65.19 76 GLY A O 1
ATOM 546 N N . ALA A 1 77 ? 10.551 -13.457 -8.522 1.00 66.88 77 ALA A N 1
ATOM 547 C CA . ALA A 1 77 ? 11.952 -13.652 -8.131 1.00 66.88 77 ALA A CA 1
ATOM 548 C C . ALA A 1 77 ? 12.681 -12.360 -7.692 1.00 66.88 77 ALA A C 1
ATOM 550 O O . ALA A 1 77 ? 13.568 -12.444 -6.849 1.00 66.88 77 ALA A O 1
ATOM 551 N N . ASP A 1 78 ? 12.273 -11.187 -8.201 1.00 72.94 78 ASP A N 1
ATOM 552 C CA . ASP A 1 78 ? 13.002 -9.920 -8.005 1.00 72.94 78 ASP A CA 1
ATOM 553 C C . ASP A 1 78 ? 12.242 -8.849 -7.206 1.00 72.94 78 ASP A C 1
ATOM 555 O O . ASP A 1 78 ? 12.840 -8.095 -6.439 1.00 72.94 78 ASP A O 1
ATOM 559 N N . THR A 1 79 ? 10.921 -8.718 -7.361 1.00 79.50 79 THR A N 1
ATOM 560 C CA . THR A 1 79 ? 10.155 -7.684 -6.641 1.00 79.50 79 THR A CA 1
ATOM 561 C C . THR A 1 79 ? 8.702 -8.115 -6.456 1.00 79.50 79 THR A C 1
ATOM 563 O O . THR A 1 79 ? 8.078 -8.568 -7.419 1.00 79.50 79 THR A O 1
ATOM 566 N N . PRO A 1 80 ? 8.122 -7.987 -5.247 1.00 88.38 80 PRO A N 1
ATOM 567 C CA . PRO A 1 80 ? 6.712 -8.284 -5.045 1.00 88.38 80 PRO A CA 1
ATOM 568 C C . PRO A 1 80 ? 5.850 -7.311 -5.853 1.00 88.38 80 PRO A C 1
ATOM 570 O O . PRO A 1 80 ? 6.001 -6.094 -5.738 1.00 88.38 80 PRO A O 1
ATOM 573 N N . LEU A 1 81 ? 4.944 -7.861 -6.654 1.00 91.44 81 LEU A N 1
ATOM 574 C CA . LEU A 1 81 ? 3.952 -7.124 -7.426 1.00 91.44 81 LEU A CA 1
ATOM 575 C C . LEU A 1 81 ? 2.615 -7.177 -6.699 1.00 91.44 81 LEU A C 1
ATOM 577 O O . LEU A 1 81 ? 2.110 -8.250 -6.379 1.00 91.44 81 LEU A O 1
ATOM 581 N N . TYR A 1 82 ? 2.054 -6.009 -6.438 1.00 93.12 82 TYR A N 1
ATOM 582 C CA . TYR A 1 82 ? 0.739 -5.831 -5.855 1.00 93.12 82 TYR A CA 1
ATOM 583 C C . TYR A 1 82 ? -0.221 -5.507 -6.990 1.00 93.12 82 TYR A C 1
ATOM 585 O O . TYR A 1 82 ? -0.007 -4.552 -7.731 1.00 93.12 82 TYR A O 1
ATOM 593 N N . SER A 1 83 ? -1.273 -6.298 -7.132 1.00 91.56 83 SER A N 1
ATOM 594 C CA . SER A 1 83 ? -2.313 -6.096 -8.135 1.00 91.56 83 SER A CA 1
ATOM 595 C C . SER A 1 83 ? -3.665 -6.040 -7.454 1.00 91.56 83 SER A C 1
ATOM 597 O O . SER A 1 83 ? -3.952 -6.826 -6.546 1.00 91.56 83 SER A O 1
ATOM 599 N N . TRP A 1 84 ? -4.503 -5.116 -7.898 1.00 92.50 84 TRP A N 1
ATOM 600 C CA . TRP A 1 84 ? -5.888 -5.069 -7.466 1.00 92.50 84 TRP A CA 1
ATOM 601 C C . TRP A 1 84 ? -6.688 -6.188 -8.147 1.00 92.50 84 TRP A C 1
ATOM 603 O O . TRP A 1 84 ? -6.538 -6.423 -9.344 1.00 92.50 84 TRP A O 1
ATOM 613 N N . VAL A 1 85 ? -7.504 -6.907 -7.376 1.00 89.81 85 VAL A N 1
ATOM 614 C CA . VAL A 1 85 ? -8.364 -8.007 -7.858 1.00 89.81 85 VAL A CA 1
ATOM 615 C C . VAL A 1 85 ? -9.841 -7.831 -7.500 1.00 89.81 85 VAL A C 1
ATOM 617 O O . VAL A 1 85 ? -10.645 -8.692 -7.843 1.00 89.81 85 VAL A O 1
ATOM 620 N N . GLY A 1 86 ? -10.200 -6.746 -6.807 1.00 75.56 86 GLY A N 1
ATOM 621 C CA . GLY A 1 86 ? -11.599 -6.354 -6.622 1.00 75.56 86 GLY A CA 1
ATOM 622 C C . GLY A 1 86 ? -12.134 -5.638 -7.866 1.00 75.56 86 GLY A C 1
ATOM 623 O O . GLY A 1 86 ? -11.371 -4.999 -8.580 1.00 75.56 86 GLY A O 1
ATOM 624 N N . ASP A 1 87 ? -13.428 -5.729 -8.129 1.00 58.16 87 ASP A N 1
ATOM 625 C CA . ASP A 1 87 ? -14.111 -4.936 -9.163 1.00 58.16 87 ASP A CA 1
ATOM 626 C C . ASP A 1 87 ? -14.516 -3.562 -8.589 1.00 58.16 87 ASP A C 1
ATOM 628 O O . ASP A 1 87 ? -15.118 -3.542 -7.488 1.00 58.16 87 ASP A O 1
#

pLDDT: mean 80.03, std 17.31, range [41.16, 94.81]

Radius of gyration: 18.19 Å; Cα contacts (8 Å, |Δi|>4): 90; chains: 1; bounding box: 45×40×47 Å

Foldseek 3Di:
DDDDDDPDPDPPPDDDDCVVVLVVLLVVLLVVLVVVQKDWLVRSLVVSCVSVVHNVRSVVSSVVQPVDPQWDWDDDPPTIMIGGRDD

Nearest PDB structures (foldseek):
  5v89-assembly2_C  TM=7.158E-01  e=1.493E-01  Homo sapiens
  4y66-assembly2_C  TM=7.653E-01  e=2.356E-01  Giardia lamblia ATCC 50803
  5f7q-assembly1_J  TM=5.552E-01  e=6.403E-02  Listeria monocytogenes EGD-e
  1w1w-assembly1_F  TM=5.130E-01  e=4.935E-02  Saccharomyces cerevisiae
  8a39-assembly2_BP1-2  TM=5.869E-01  e=1.937E-01  Escherichia coli W

Mean predicted aligned error: 10.64 Å

Solvent-accessible surface area (backbone atoms only — not comparable to full-atom values): 5247 Å² total; per-residue (Å²): 140,83,82,84,80,77,80,71,83,73,80,79,81,76,76,89,70,73,59,66,58,57,50,50,52,45,52,50,53,48,51,50,42,50,74,60,39,56,38,43,55,66,64,46,36,54,53,33,18,67,73,60,73,34,65,72,53,6,54,53,45,51,55,52,45,65,73,33,92,45,36,44,74,47,79,52,99,87,57,44,34,40,30,48,70,61,134